Protein AF-A0A3B9BKD1-F1 (afdb_monomer_lite)

pLDDT: mean 79.97, std 19.69, range [38.84, 97.25]

Foldseek 3Di:
DWDWADDPPIDGQDDDDDPDDPPDDPVSLVPDPCNVVVVVVVVVSVVCRVVGHDDRDDPPPPDDDPDDDDDD

Radius of gyration: 17.92 Å; chains: 1; bounding box: 50×19×53 Å

Structure (mmCIF, N/CA/C/O backbone):
data_AF-A0A3B9BKD1-F1
#
_entry.id   AF-A0A3B9BKD1-F1
#
loop_
_atom_site.group_PDB
_atom_site.id
_atom_site.type_symbol
_atom_site.label_atom_id
_atom_site.label_alt_id
_atom_site.label_comp_id
_atom_site.label_asym_id
_atom_si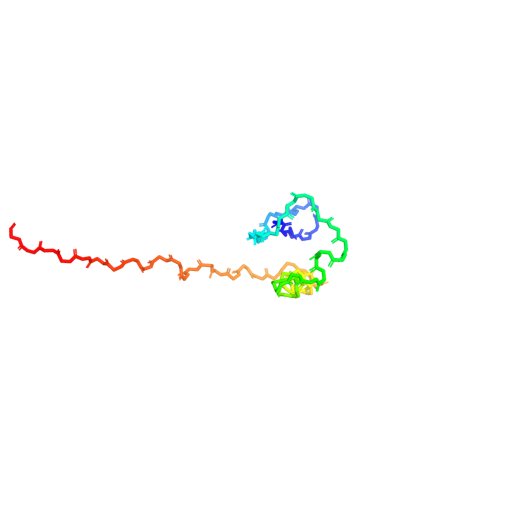te.label_entity_id
_atom_site.label_seq_id
_atom_site.pdbx_PDB_ins_code
_atom_site.Cartn_x
_atom_site.Cartn_y
_atom_site.Cartn_z
_atom_site.occupancy
_atom_site.B_iso_or_equiv
_atom_site.auth_seq_id
_atom_site.auth_comp_id
_atom_site.auth_asym_id
_atom_site.auth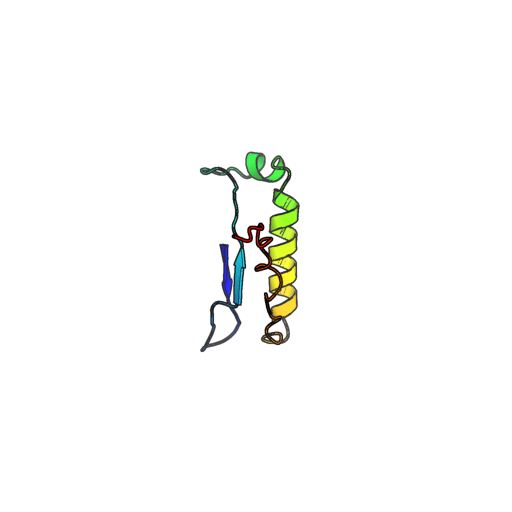_atom_id
_atom_site.pdbx_PDB_model_num
ATOM 1 N N . VAL A 1 1 ? -2.145 3.172 -6.055 1.00 92.31 1 VAL A N 1
ATOM 2 C CA . VAL A 1 1 ? -0.705 3.104 -5.710 1.00 92.31 1 VAL A CA 1
ATOM 3 C C . VAL A 1 1 ? 0.036 2.824 -6.999 1.00 92.31 1 VAL A C 1
ATOM 5 O O . VAL A 1 1 ? -0.468 2.038 -7.788 1.00 92.31 1 VAL A O 1
ATOM 8 N N . VAL A 1 2 ? 1.157 3.497 -7.239 1.00 92.62 2 VAL A N 1
ATOM 9 C CA . VAL A 1 2 ? 1.958 3.306 -8.454 1.00 92.62 2 VAL A CA 1
ATOM 10 C C . VAL A 1 2 ? 3.226 2.555 -8.063 1.00 92.62 2 VAL A C 1
ATOM 12 O O . VAL A 1 2 ? 3.923 2.988 -7.147 1.00 92.62 2 VAL A O 1
ATOM 15 N N . MET A 1 3 ? 3.476 1.422 -8.711 1.00 92.81 3 MET A N 1
ATOM 16 C CA . MET A 1 3 ? 4.700 0.629 -8.601 1.00 92.81 3 MET A CA 1
ATOM 17 C C . MET A 1 3 ? 5.621 1.031 -9.757 1.00 92.81 3 MET A C 1
ATOM 19 O O . MET A 1 3 ? 5.170 1.157 -10.899 1.00 92.81 3 MET A O 1
ATOM 23 N N . MET A 1 4 ? 6.895 1.269 -9.462 1.00 91.56 4 MET A N 1
ATOM 24 C CA . MET A 1 4 ? 7.888 1.729 -10.435 1.00 91.56 4 MET A CA 1
ATOM 25 C C . MET A 1 4 ? 8.982 0.678 -10.617 1.00 91.56 4 MET A C 1
ATOM 27 O O . MET A 1 4 ? 9.227 -0.104 -9.702 1.00 91.56 4 MET A O 1
ATOM 31 N N . THR A 1 5 ? 9.626 0.678 -11.783 1.00 88.81 5 THR A N 1
ATOM 32 C CA . THR A 1 5 ? 10.800 -0.160 -12.059 1.00 88.81 5 THR A CA 1
ATOM 33 C C . THR A 1 5 ? 12.058 0.404 -11.384 1.00 88.81 5 THR A C 1
ATOM 35 O O . THR A 1 5 ? 12.047 1.537 -10.891 1.00 88.81 5 THR A O 1
ATOM 38 N N . ASN A 1 6 ? 13.148 -0.365 -11.333 1.00 85.19 6 ASN A N 1
ATOM 39 C CA . ASN A 1 6 ? 14.367 0.034 -10.621 1.00 85.19 6 ASN A CA 1
ATOM 40 C C . ASN A 1 6 ? 15.367 0.794 -11.521 1.00 85.19 6 ASN A C 1
ATOM 42 O O . ASN A 1 6 ? 15.420 0.621 -12.735 1.00 85.19 6 ASN A O 1
ATOM 46 N N . GLY A 1 7 ? 16.220 1.628 -10.912 1.00 85.12 7 GLY A N 1
ATOM 47 C CA . GLY A 1 7 ? 17.362 2.268 -11.583 1.00 85.12 7 GLY A CA 1
ATOM 48 C C . GLY A 1 7 ? 17.136 3.698 -12.119 1.00 85.12 7 GLY A C 1
ATOM 49 O O . GLY A 1 7 ? 16.060 4.275 -11.980 1.00 85.12 7 GLY A O 1
ATOM 50 N N . PRO A 1 8 ? 18.170 4.320 -12.724 1.00 88.19 8 PRO A N 1
ATOM 51 C CA . PRO A 1 8 ? 18.176 5.739 -13.118 1.00 88.19 8 PRO A CA 1
ATOM 52 C C . PRO A 1 8 ? 17.248 6.087 -14.294 1.00 88.19 8 PRO A C 1
ATOM 54 O O . PRO A 1 8 ? 17.095 7.261 -14.622 1.00 88.19 8 PRO A O 1
ATOM 57 N N . GLN A 1 9 ? 16.657 5.083 -14.945 1.00 90.38 9 GLN A N 1
ATOM 58 C CA . GLN A 1 9 ? 15.659 5.230 -16.012 1.00 90.38 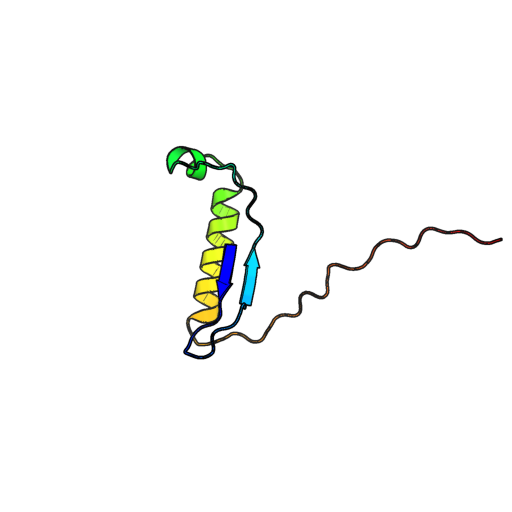9 GLN A CA 1
ATOM 59 C C . GLN A 1 9 ? 14.331 4.561 -15.621 1.00 90.38 9 GLN A C 1
ATOM 61 O O . GLN A 1 9 ? 13.621 4.052 -16.487 1.00 90.38 9 GLN A O 1
ATOM 66 N N . ALA A 1 10 ? 14.024 4.535 -14.317 1.00 90.19 10 ALA A N 1
ATOM 67 C CA . ALA A 1 10 ? 12.811 3.944 -13.765 1.00 90.19 10 ALA A CA 1
ATOM 68 C C . ALA A 1 10 ? 11.546 4.419 -14.493 1.00 90.19 10 ALA A C 1
ATOM 70 O O . ALA A 1 10 ? 11.357 5.611 -14.757 1.00 90.19 10 ALA A O 1
ATOM 71 N N . LYS A 1 11 ? 10.656 3.473 -14.778 1.00 90.19 11 LYS A N 1
ATOM 72 C CA . LYS A 1 11 ? 9.369 3.696 -15.440 1.00 90.19 11 LYS A CA 1
ATOM 73 C C . LYS A 1 11 ? 8.227 3.294 -14.517 1.00 90.19 11 LYS A C 1
ATOM 75 O O . LYS A 1 11 ? 8.432 2.690 -13.466 1.00 90.19 11 LYS A O 1
ATOM 80 N N . ILE A 1 12 ? 7.005 3.627 -14.916 1.00 90.94 12 ILE A N 1
ATOM 81 C CA . ILE A 1 12 ? 5.811 3.058 -14.288 1.00 90.94 12 ILE A CA 1
ATOM 82 C C . ILE A 1 12 ? 5.753 1.581 -14.686 1.00 90.94 12 ILE A C 1
ATOM 84 O O . ILE A 1 12 ? 5.673 1.282 -15.873 1.00 90.94 12 ILE A O 1
ATOM 88 N N . GLY A 1 13 ? 5.828 0.687 -13.699 1.00 87.75 13 GLY A N 1
ATOM 89 C CA . GLY A 1 13 ? 5.725 -0.758 -13.909 1.00 87.75 13 GLY A CA 1
ATOM 90 C C . GLY A 1 13 ? 4.279 -1.235 -13.820 1.00 87.75 13 GLY A C 1
ATOM 91 O O . GLY A 1 13 ? 3.779 -1.877 -14.733 1.00 87.75 13 GLY A O 1
ATOM 92 N N . LYS A 1 14 ? 3.578 -0.870 -12.739 1.00 89.38 14 LYS A N 1
ATOM 93 C CA . LYS A 1 14 ? 2.184 -1.274 -12.510 1.00 89.38 14 LYS A CA 1
ATOM 94 C C . LYS A 1 14 ? 1.405 -0.211 -11.747 1.00 89.38 14 LYS A C 1
ATOM 96 O O . LYS A 1 14 ? 1.935 0.471 -10.867 1.00 89.38 14 LYS A O 1
ATOM 101 N N . ILE A 1 15 ? 0.115 -0.091 -12.048 1.00 93.94 15 ILE A N 1
ATOM 102 C CA . ILE A 1 15 ? -0.814 0.758 -11.301 1.00 93.94 15 ILE A CA 1
ATOM 103 C C . ILE A 1 15 ? -1.810 -0.142 -10.575 1.00 93.94 15 ILE A C 1
ATOM 105 O O . ILE A 1 15 ? -2.603 -0.836 -11.194 1.00 93.94 15 ILE A O 1
ATOM 109 N N . MET A 1 16 ? -1.792 -0.101 -9.244 1.00 95.00 16 MET A N 1
ATOM 110 C CA . MET A 1 16 ? -2.760 -0.810 -8.409 1.00 95.00 16 MET A CA 1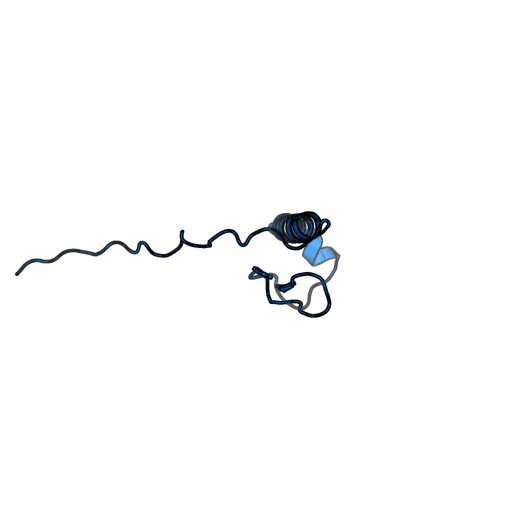
ATOM 111 C C . MET A 1 16 ? -3.824 0.173 -7.922 1.00 95.00 16 MET A C 1
ATOM 113 O O . MET A 1 16 ? -3.514 1.115 -7.175 1.00 95.00 16 MET A O 1
ATOM 117 N N . ASN A 1 17 ? -5.083 -0.046 -8.299 1.00 95.56 17 ASN A N 1
ATOM 118 C CA . ASN A 1 17 ? -6.190 0.708 -7.720 1.00 95.56 17 ASN A CA 1
ATOM 119 C C . ASN A 1 17 ? -6.422 0.260 -6.267 1.00 95.56 17 ASN A C 1
ATOM 121 O O . ASN A 1 17 ? -6.452 -0.932 -5.978 1.00 95.56 17 ASN A O 1
ATOM 125 N N . VAL A 1 18 ? -6.548 1.213 -5.338 1.00 94.50 18 VAL A N 1
ATOM 126 C CA . VAL A 1 18 ? -6.681 0.915 -3.901 1.00 94.50 18 VAL A CA 1
ATOM 127 C C . VAL A 1 18 ? -7.875 1.655 -3.334 1.00 94.50 18 VAL A C 1
ATOM 129 O O . VAL A 1 18 ? -7.757 2.816 -2.921 1.00 94.50 18 VAL A O 1
ATOM 132 N N . ASP A 1 19 ? -8.990 0.941 -3.250 1.00 94.81 19 ASP A N 1
ATOM 133 C CA . ASP A 1 19 ? -10.233 1.440 -2.675 1.00 94.81 19 ASP A CA 1
ATOM 134 C C . ASP A 1 19 ? -10.272 1.203 -1.162 1.00 94.81 19 ASP A C 1
ATOM 136 O O . ASP A 1 19 ? -10.959 0.339 -0.633 1.00 94.81 19 ASP A O 1
ATOM 140 N N . LEU A 1 20 ? -9.411 1.929 -0.452 1.00 94.19 20 LEU A N 1
ATOM 141 C CA . LEU A 1 20 ? -9.434 1.976 1.005 1.00 94.19 20 LEU A CA 1
ATOM 142 C C . LEU A 1 20 ? -9.871 3.397 1.415 1.00 94.19 20 LEU A C 1
ATOM 144 O O . LEU A 1 20 ? -9.247 4.371 0.965 1.00 94.19 20 LEU A O 1
ATOM 148 N N . PRO A 1 21 ? -10.871 3.571 2.293 1.00 93.00 21 PRO A N 1
ATOM 149 C CA . PRO A 1 21 ? -11.405 4.893 2.643 1.00 93.00 21 PRO A CA 1
ATOM 150 C C . PRO A 1 21 ? -10.326 5.783 3.272 1.00 93.00 21 PRO A C 1
ATOM 152 O O . PRO A 1 21 ? -9.450 5.272 3.958 1.00 93.00 21 PRO A O 1
ATOM 155 N N . ARG A 1 22 ? -10.325 7.103 3.039 1.00 94.38 22 ARG A N 1
ATOM 156 C CA . ARG A 1 22 ? -9.359 8.053 3.644 1.00 94.38 22 ARG A CA 1
ATOM 157 C C . ARG A 1 22 ? -10.093 9.021 4.592 1.00 94.38 22 ARG A C 1
ATOM 159 O O . ARG A 1 22 ? -11.187 9.439 4.230 1.00 94.38 22 ARG A O 1
ATOM 166 N N . PRO A 1 23 ? -9.514 9.427 5.746 1.00 95.69 23 PRO A N 1
ATOM 167 C CA . PRO A 1 23 ? -8.188 9.087 6.281 1.00 95.69 23 PRO A CA 1
ATOM 168 C C . PRO A 1 23 ? -8.120 7.674 6.885 1.00 95.69 23 PRO A C 1
ATOM 170 O O . PRO A 1 23 ? -9.102 7.155 7.405 1.00 95.69 23 PRO A O 1
ATOM 173 N N . ARG A 1 24 ? -6.937 7.045 6.838 1.00 94.12 24 ARG A N 1
ATOM 174 C CA . ARG A 1 24 ? -6.719 5.666 7.314 1.00 94.12 24 ARG A CA 1
ATOM 175 C C . ARG A 1 24 ? -5.874 5.666 8.581 1.00 94.12 24 ARG A C 1
ATOM 177 O O . ARG A 1 24 ? -4.793 6.246 8.585 1.00 94.12 24 ARG A O 1
ATOM 184 N N . SER A 1 25 ? -6.324 4.964 9.620 1.00 97.25 25 SER A N 1
ATOM 185 C CA . SER A 1 25 ? -5.501 4.623 10.788 1.00 97.25 25 SER A CA 1
ATOM 186 C C . SER A 1 25 ? -4.979 3.189 10.677 1.00 97.25 25 SER A C 1
ATOM 188 O O . SER A 1 25 ? -5.570 2.362 9.980 1.00 97.25 25 SER A O 1
ATOM 190 N N . ARG A 1 26 ? -3.904 2.851 11.406 1.00 96.62 26 ARG A N 1
ATOM 191 C CA . ARG A 1 26 ? -3.380 1.471 11.455 1.00 96.62 26 ARG A CA 1
ATOM 192 C C . ARG A 1 26 ? -4.466 0.461 11.839 1.00 96.62 26 ARG A C 1
ATOM 194 O O . ARG A 1 26 ? -4.568 -0.585 11.211 1.00 96.62 26 ARG A O 1
ATOM 201 N N . LYS A 1 27 ? -5.292 0.792 12.839 1.00 97.12 27 LYS A N 1
ATOM 202 C CA . LYS A 1 27 ? -6.397 -0.065 13.291 1.00 97.12 27 LYS A CA 1
ATOM 203 C C . LYS A 1 27 ? -7.439 -0.276 12.189 1.00 97.12 27 LYS A C 1
ATOM 205 O O . LYS A 1 27 ? -7.849 -1.407 11.970 1.00 97.12 27 LYS A O 1
ATOM 210 N N . ALA A 1 28 ? -7.836 0.792 11.492 1.00 95.62 28 ALA A N 1
ATOM 211 C CA . ALA A 1 28 ? -8.813 0.707 10.407 1.00 95.62 28 ALA A CA 1
ATOM 212 C C . ALA A 1 28 ? -8.296 -0.120 9.218 1.00 95.62 28 ALA A C 1
ATOM 214 O O . ALA A 1 28 ? -9.053 -0.885 8.636 1.00 95.62 28 ALA A O 1
ATOM 215 N N . LEU A 1 29 ? -7.003 -0.011 8.893 1.00 95.62 29 LEU A N 1
ATOM 216 C CA . LEU A 1 29 ? -6.376 -0.815 7.841 1.00 95.62 29 LEU A CA 1
ATOM 217 C C . LEU A 1 29 ? -6.386 -2.306 8.175 1.00 95.62 29 LEU A C 1
ATOM 219 O O . LEU A 1 29 ? -6.842 -3.099 7.367 1.00 95.62 29 LEU A O 1
ATOM 223 N N . LEU A 1 30 ? -5.927 -2.679 9.372 1.00 96.38 30 LEU A N 1
ATOM 224 C CA . LEU A 1 30 ? -5.844 -4.086 9.782 1.00 96.38 30 LEU A CA 1
ATOM 225 C C . LEU A 1 30 ? -7.214 -4.777 9.864 1.00 96.38 30 LEU A C 1
ATOM 227 O O . LEU A 1 30 ? -7.277 -5.997 9.774 1.00 96.38 30 LEU A O 1
ATOM 231 N N . ALA A 1 31 ? -8.292 -4.009 10.040 1.00 96.00 31 ALA A N 1
ATOM 232 C CA . ALA A 1 31 ? -9.661 -4.517 10.051 1.00 96.00 31 ALA A CA 1
ATOM 233 C C . ALA A 1 31 ? -10.308 -4.587 8.653 1.00 96.00 31 ALA A C 1
ATOM 235 O O . ALA A 1 31 ? -11.383 -5.165 8.518 1.00 96.00 31 ALA A O 1
ATOM 236 N N . HIS A 1 32 ? -9.702 -3.983 7.624 1.00 96.88 32 HIS A N 1
ATOM 237 C CA . HIS A 1 32 ? -10.275 -3.956 6.280 1.00 96.88 32 HIS A CA 1
ATOM 238 C C . HIS A 1 32 ? -10.042 -5.299 5.567 1.00 96.88 32 HIS A C 1
ATOM 240 O O . HIS A 1 32 ? -8.891 -5.739 5.500 1.00 96.88 32 HIS A O 1
ATOM 246 N N . PRO A 1 33 ? -11.075 -5.927 4.971 1.00 96.88 33 PRO A N 1
ATOM 247 C CA . PRO A 1 33 ? -10.957 -7.259 4.367 1.00 96.88 33 PRO A CA 1
ATOM 248 C C . PRO A 1 33 ? -9.880 -7.327 3.272 1.00 96.88 33 PRO A C 1
ATOM 250 O O . PRO A 1 33 ? -9.056 -8.236 3.268 1.00 96.88 33 PRO A O 1
ATOM 253 N N . ASP A 1 34 ? -9.806 -6.318 2.400 1.00 96.62 34 ASP A N 1
ATOM 254 C CA . ASP A 1 34 ? -8.815 -6.283 1.312 1.00 96.62 34 ASP A CA 1
ATOM 255 C C . ASP A 1 34 ? -7.386 -5.902 1.720 1.00 96.62 34 ASP A C 1
ATOM 257 O O . ASP A 1 34 ? -6.483 -5.921 0.881 1.00 96.62 34 ASP A O 1
ATOM 261 N N . TYR A 1 35 ? -7.133 -5.523 2.977 1.00 96.31 35 TYR A N 1
ATOM 262 C CA . TYR A 1 35 ? -5.831 -4.964 3.353 1.00 96.31 35 TYR A CA 1
ATOM 263 C C . TYR A 1 35 ? -4.667 -5.920 3.066 1.00 96.31 35 TYR A C 1
ATOM 265 O O . TYR A 1 35 ? -3.655 -5.514 2.492 1.00 96.31 35 TYR A O 1
ATOM 273 N N . TYR A 1 36 ? -4.816 -7.194 3.431 1.00 96.88 36 TYR A N 1
ATOM 274 C CA . TYR A 1 36 ? -3.767 -8.189 3.216 1.00 96.88 36 TYR A CA 1
ATOM 275 C C . TYR A 1 36 ? -3.591 -8.553 1.742 1.00 96.88 36 TYR A C 1
ATOM 277 O O . TYR A 1 36 ? -2.463 -8.819 1.339 1.00 96.88 36 TYR A O 1
ATOM 285 N N . ARG A 1 37 ? -4.653 -8.468 0.930 1.00 96.94 37 ARG A N 1
ATOM 286 C CA . ARG A 1 37 ? -4.571 -8.647 -0.525 1.00 96.94 37 ARG A CA 1
ATOM 287 C C . ARG A 1 37 ? -3.713 -7.554 -1.159 1.00 96.94 37 ARG A C 1
ATOM 289 O O . ARG A 1 37 ? -2.725 -7.862 -1.814 1.00 96.94 37 ARG A O 1
ATOM 296 N N . TYR A 1 38 ? -4.017 -6.286 -0.872 1.00 96.56 38 TYR A N 1
ATOM 297 C CA . TYR A 1 38 ? -3.210 -5.160 -1.356 1.00 96.56 38 TYR A CA 1
ATOM 298 C C . TYR A 1 38 ? -1.763 -5.216 -0.851 1.00 96.56 38 TYR A C 1
ATOM 300 O O . TYR A 1 38 ? -0.835 -4.849 -1.568 1.00 96.56 38 TYR A O 1
ATOM 308 N N . ARG A 1 39 ? -1.554 -5.656 0.398 1.00 95.81 39 ARG A N 1
ATOM 309 C CA . ARG A 1 39 ? -0.209 -5.833 0.959 1.00 95.81 39 ARG A CA 1
ATOM 310 C C . ARG A 1 39 ? 0.566 -6.915 0.217 1.00 95.81 39 ARG A C 1
ATOM 312 O O . ARG A 1 39 ? 1.742 -6.700 -0.052 1.00 95.81 39 ARG A O 1
ATOM 319 N N . GLN A 1 40 ? -0.062 -8.055 -0.056 1.00 96.25 40 GLN A N 1
ATOM 320 C CA . GLN A 1 40 ? 0.585 -9.159 -0.755 1.00 96.25 40 GLN A CA 1
ATOM 321 C C . GLN A 1 40 ? 1.004 -8.724 -2.159 1.00 96.25 40 GLN A C 1
ATOM 323 O O . GLN A 1 40 ? 2.174 -8.829 -2.485 1.00 96.25 40 GLN A O 1
ATOM 328 N N . GLU A 1 41 ? 0.105 -8.085 -2.908 1.00 94.81 41 GLU A N 1
ATOM 329 C CA . GLU A 1 41 ? 0.389 -7.597 -4.262 1.00 94.81 41 GLU A CA 1
ATOM 330 C C . GLU A 1 41 ? 1.557 -6.594 -4.305 1.00 94.81 41 GLU A C 1
ATOM 332 O O . GLU A 1 41 ? 2.384 -6.615 -5.215 1.00 94.81 41 GLU A O 1
ATOM 337 N N . LEU A 1 42 ? 1.671 -5.733 -3.286 1.00 92.94 42 LEU A N 1
ATOM 338 C CA . LEU A 1 42 ? 2.831 -4.853 -3.133 1.00 92.94 42 LEU A CA 1
ATOM 339 C C . LEU A 1 42 ? 4.120 -5.631 -2.873 1.00 92.94 42 LEU A C 1
ATOM 341 O O . LEU A 1 42 ? 5.143 -5.310 -3.470 1.00 92.94 42 LEU A O 1
ATOM 345 N N . LEU A 1 43 ? 4.092 -6.628 -1.992 1.00 93.88 43 LEU A N 1
ATOM 346 C CA . LEU A 1 43 ? 5.274 -7.436 -1.688 1.00 93.88 43 LEU A CA 1
ATOM 347 C C . LEU A 1 43 ? 5.711 -8.275 -2.887 1.00 93.88 43 LEU A C 1
ATOM 349 O O . LEU A 1 43 ? 6.903 -8.321 -3.169 1.00 93.88 43 LEU A O 1
ATOM 353 N N . ASP A 1 44 ? 4.762 -8.860 -3.610 1.00 91.81 44 ASP A N 1
ATOM 354 C CA . ASP A 1 44 ? 5.030 -9.633 -4.821 1.00 91.81 44 ASP A CA 1
ATOM 355 C C . ASP A 1 44 ? 5.690 -8.749 -5.880 1.00 91.81 44 ASP A C 1
ATOM 357 O O . ASP A 1 44 ? 6.683 -9.150 -6.481 1.00 91.81 44 ASP A O 1
ATOM 361 N N . SER A 1 45 ? 5.212 -7.505 -6.041 1.00 88.38 45 SER A N 1
ATOM 362 C CA . SER A 1 45 ? 5.869 -6.546 -6.932 1.00 88.38 45 SER A CA 1
ATOM 363 C C . SER A 1 45 ? 7.314 -6.282 -6.505 1.00 88.38 45 SER A C 1
ATOM 365 O O . SER A 1 45 ? 8.217 -6.388 -7.323 1.00 88.38 45 SER A O 1
ATOM 367 N N . LEU A 1 46 ? 7.568 -6.019 -5.219 1.00 87.94 46 LEU A N 1
ATOM 368 C CA . LEU A 1 46 ? 8.919 -5.736 -4.727 1.00 87.94 46 LEU A CA 1
ATOM 369 C C . LEU A 1 46 ? 9.867 -6.923 -4.930 1.00 87.94 46 LEU A C 1
ATOM 371 O O . LEU A 1 46 ? 11.011 -6.713 -5.324 1.00 87.94 46 LEU A O 1
ATOM 375 N N . ALA A 1 47 ? 9.385 -8.146 -4.696 1.00 88.00 47 ALA A N 1
ATOM 376 C CA . ALA A 1 47 ? 10.147 -9.368 -4.923 1.00 88.00 47 ALA A CA 1
ATOM 377 C C . ALA A 1 47 ? 10.465 -9.574 -6.414 1.00 88.00 47 ALA A C 1
ATOM 379 O O . ALA A 1 47 ? 11.587 -9.935 -6.760 1.00 88.00 47 ALA A O 1
ATOM 380 N N . ALA A 1 48 ? 9.516 -9.285 -7.310 1.00 84.00 48 ALA A N 1
ATOM 381 C CA . ALA A 1 48 ? 9.718 -9.422 -8.752 1.00 84.00 48 ALA A CA 1
ATOM 382 C C . ALA A 1 48 ? 10.826 -8.500 -9.296 1.00 84.00 48 ALA A C 1
ATOM 384 O O . ALA A 1 48 ? 11.536 -8.885 -10.220 1.00 84.00 48 ALA A O 1
ATOM 385 N N . TYR A 1 49 ? 11.008 -7.315 -8.702 1.00 78.81 49 TYR A N 1
ATOM 386 C CA . TYR A 1 49 ? 12.043 -6.352 -9.103 1.00 78.81 49 TYR A CA 1
ATOM 387 C C . TYR A 1 49 ? 13.377 -6.506 -8.335 1.00 78.81 49 TYR A C 1
ATOM 389 O O . TYR A 1 49 ? 14.314 -5.741 -8.585 1.00 78.81 49 TYR A O 1
ATOM 397 N N . GLU A 1 50 ? 13.503 -7.464 -7.402 1.00 74.31 50 GLU A N 1
ATOM 398 C CA . GLU A 1 50 ? 14.689 -7.629 -6.533 1.00 74.31 50 GLU A CA 1
ATOM 399 C C . GLU A 1 50 ? 15.968 -7.986 -7.316 1.00 74.31 50 GLU A C 1
ATOM 401 O O . GLU A 1 50 ? 17.073 -7.611 -6.918 1.00 74.31 50 GLU A O 1
ATOM 406 N N . HIS A 1 51 ? 15.832 -8.651 -8.465 1.00 71.50 51 HIS A N 1
ATOM 407 C CA . HIS A 1 51 ? 16.954 -9.088 -9.308 1.00 71.50 51 HIS A CA 1
ATOM 408 C C . HIS A 1 51 ? 17.119 -8.284 -10.612 1.00 71.50 51 HIS A C 1
ATOM 410 O O . HIS A 1 51 ? 17.948 -8.640 -11.449 1.00 71.50 51 HIS A O 1
ATOM 416 N N . GLY A 1 52 ? 16.377 -7.186 -10.772 1.00 65.56 52 GLY A N 1
ATOM 417 C CA . GLY A 1 52 ? 16.277 -6.414 -12.014 1.00 65.56 52 GLY A CA 1
ATOM 418 C C . GLY A 1 52 ? 14.834 -6.338 -12.505 1.00 65.56 52 GLY A C 1
ATOM 419 O O . GLY A 1 52 ? 13.945 -6.926 -11.897 1.00 65.56 52 GLY A O 1
ATOM 420 N N . ASP A 1 53 ? 14.589 -5.586 -13.577 1.00 61.94 53 ASP A N 1
ATOM 421 C CA . ASP A 1 53 ? 13.234 -5.434 -14.107 1.00 61.94 53 ASP A CA 1
ATOM 422 C C . ASP A 1 53 ? 12.761 -6.763 -14.743 1.00 61.94 53 ASP A C 1
ATOM 424 O O . ASP A 1 53 ? 13.402 -7.224 -15.692 1.00 61.94 53 ASP A O 1
ATOM 428 N N . PRO A 1 54 ? 11.678 -7.399 -14.243 1.00 63.69 54 PRO A N 1
ATOM 429 C CA . PRO A 1 54 ? 11.066 -8.550 -14.888 1.00 63.69 54 PRO A CA 1
ATOM 430 C C . PRO A 1 54 ? 10.515 -8.137 -16.258 1.00 63.69 54 PRO A C 1
ATOM 432 O O . PRO A 1 54 ? 10.110 -6.985 -16.457 1.00 63.69 54 PRO A O 1
ATOM 435 N N . GLU A 1 55 ? 10.507 -9.076 -17.208 1.00 57.62 55 GLU A N 1
ATOM 436 C CA . GLU A 1 55 ? 9.899 -8.836 -18.517 1.00 57.62 55 GLU A CA 1
ATOM 437 C C . GLU A 1 55 ? 8.425 -8.428 -18.347 1.00 57.62 55 GLU A C 1
ATOM 439 O O . GLU A 1 55 ? 7.744 -8.946 -17.458 1.00 57.62 55 GLU A O 1
ATOM 444 N N . PRO A 1 56 ? 7.929 -7.462 -19.140 1.00 56.38 56 PRO A N 1
ATOM 445 C CA . PRO A 1 56 ? 6.573 -6.965 -18.976 1.00 56.38 56 PRO A CA 1
ATOM 446 C C . PRO A 1 56 ? 5.571 -8.079 -19.292 1.00 56.38 56 PRO A C 1
ATOM 448 O O . PRO A 1 56 ? 5.444 -8.486 -20.445 1.00 56.38 56 PRO A O 1
ATOM 451 N N . GLU A 1 57 ? 4.838 -8.550 -18.283 1.00 58.47 57 GLU A N 1
ATOM 452 C CA . GLU A 1 57 ? 3.675 -9.401 -18.526 1.00 58.47 57 GLU A CA 1
ATOM 453 C C . GLU A 1 57 ? 2.549 -8.554 -19.136 1.00 58.47 57 GLU A C 1
ATOM 455 O O . GLU A 1 57 ? 2.159 -7.514 -18.602 1.00 58.47 57 GLU A O 1
ATOM 460 N N . SER A 1 58 ? 2.081 -8.978 -20.310 1.00 47.66 58 SER A N 1
ATOM 461 C CA . SER A 1 58 ? 1.044 -8.325 -21.106 1.00 47.66 58 SER A CA 1
ATOM 462 C C . SER A 1 58 ? -0.327 -8.433 -20.436 1.00 47.66 58 SER A C 1
ATOM 464 O O . SER A 1 58 ? -0.852 -9.532 -20.264 1.00 47.66 58 SER A O 1
ATOM 466 N N . ASP A 1 59 ? -0.930 -7.290 -20.118 1.00 53.16 59 ASP A N 1
ATOM 467 C CA . ASP A 1 59 ? -2.249 -7.160 -19.481 1.00 53.16 59 AS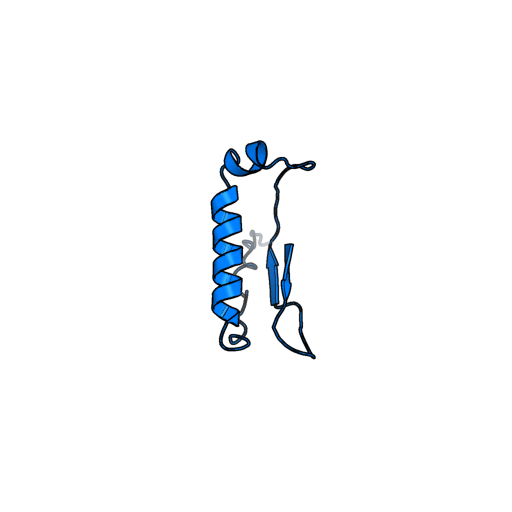P A CA 1
ATOM 468 C C . ASP A 1 59 ? -3.401 -7.282 -20.518 1.00 53.16 59 ASP A C 1
ATOM 470 O O . ASP A 1 59 ? -4.293 -6.442 -20.593 1.00 53.16 59 ASP A O 1
ATOM 474 N N . ASP A 1 60 ? -3.363 -8.310 -21.377 1.00 48.00 60 ASP A N 1
ATOM 475 C CA . ASP A 1 60 ? -4.236 -8.458 -22.566 1.00 48.00 60 ASP A CA 1
ATOM 476 C C . ASP A 1 60 ? -5.593 -9.150 -22.280 1.00 48.00 60 ASP A C 1
ATOM 478 O O . ASP A 1 60 ? -6.245 -9.685 -23.171 1.00 48.00 60 ASP A O 1
ATOM 482 N N . ALA A 1 61 ? -6.044 -9.194 -21.021 1.00 49.62 61 ALA A N 1
ATOM 483 C CA . ALA A 1 61 ? -7.208 -10.001 -20.619 1.00 49.62 61 ALA A CA 1
ATOM 484 C C . ALA A 1 61 ? -8.488 -9.201 -20.296 1.00 49.62 61 ALA A C 1
ATOM 486 O O . ALA A 1 61 ? -9.423 -9.763 -19.724 1.00 49.62 61 ALA A O 1
ATOM 487 N N . ALA A 1 62 ? -8.555 -7.904 -20.618 1.00 50.38 62 ALA A N 1
ATOM 488 C CA . ALA A 1 62 ? -9.651 -7.035 -20.165 1.00 50.38 62 ALA A CA 1
ATOM 489 C C . ALA A 1 62 ? -10.628 -6.537 -21.250 1.00 50.38 62 ALA A C 1
ATOM 491 O O . ALA A 1 62 ? -11.496 -5.728 -20.925 1.00 50.38 62 ALA A O 1
ATOM 492 N N . GLU A 1 63 ? -10.563 -7.015 -22.497 1.00 50.94 63 GLU A N 1
ATOM 493 C CA . GLU A 1 63 ? -11.452 -6.521 -23.564 1.00 50.94 63 GLU A CA 1
ATOM 494 C C . GLU A 1 63 ? -12.157 -7.640 -24.349 1.00 50.94 63 GLU A C 1
ATOM 496 O O . GLU A 1 63 ? -11.952 -7.823 -25.540 1.00 50.94 63 GLU A O 1
ATOM 501 N N . GLU A 1 64 ? -13.067 -8.361 -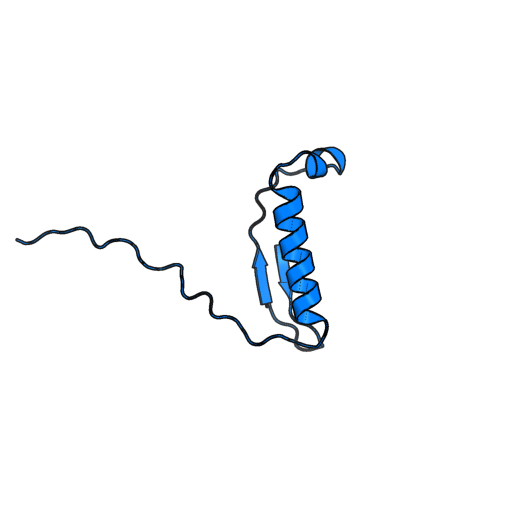23.688 1.00 45.94 64 GLU A N 1
ATOM 502 C CA . GLU A 1 64 ? -14.198 -9.000 -24.376 1.00 45.94 64 GLU A CA 1
ATOM 503 C C . GLU A 1 64 ? -15.511 -8.561 -23.713 1.00 45.94 64 GLU A C 1
ATOM 505 O O . GLU A 1 64 ? -15.979 -9.144 -22.734 1.00 45.94 64 GLU A O 1
ATOM 510 N N . LEU A 1 65 ? -16.118 -7.495 -24.244 1.00 49.16 65 LEU A N 1
ATOM 511 C CA . LEU A 1 65 ? -17.531 -7.203 -24.005 1.00 49.16 65 LEU A CA 1
ATOM 512 C C . LEU A 1 65 ? -18.373 -7.949 -25.056 1.00 49.16 65 LEU A C 1
ATOM 514 O O . LEU A 1 65 ? -18.045 -7.894 -26.243 1.00 49.16 65 LEU A O 1
ATOM 518 N N . PRO A 1 66 ? -19.460 -8.637 -24.660 1.00 48.19 66 PRO A N 1
ATOM 519 C CA . PRO A 1 66 ? -20.250 -9.451 -25.573 1.00 48.19 66 PRO A CA 1
ATOM 520 C C . PRO A 1 66 ? -20.991 -8.558 -26.571 1.00 48.19 66 PRO A C 1
ATOM 522 O O . PRO A 1 66 ? -21.821 -7.730 -26.192 1.00 48.19 66 PRO A O 1
ATOM 525 N N . ILE A 1 67 ? -20.704 -8.745 -27.859 1.00 50.22 67 ILE A N 1
ATOM 526 C CA . ILE A 1 67 ? -21.419 -8.083 -28.951 1.00 50.22 67 ILE A CA 1
ATOM 527 C C . ILE A 1 67 ? -22.840 -8.660 -28.987 1.00 50.22 67 ILE A C 1
ATOM 529 O O . ILE A 1 67 ? -23.067 -9.781 -29.442 1.00 50.22 67 ILE A O 1
ATOM 533 N N . GLY A 1 68 ? -23.795 -7.907 -28.446 1.00 44.47 68 GLY A N 1
ATOM 534 C CA . GLY A 1 68 ? -25.219 -8.184 -28.576 1.00 44.47 68 GLY A CA 1
ATOM 535 C C . GLY A 1 68 ? -25.689 -7.941 -30.011 1.00 44.47 68 GLY A C 1
ATOM 536 O O . GLY A 1 68 ? -25.555 -6.842 -30.534 1.00 44.47 68 GLY A O 1
ATOM 537 N N . THR A 1 69 ? -26.192 -9.013 -30.620 1.00 47.75 69 THR A N 1
ATOM 538 C CA . THR A 1 69 ? -27.231 -9.137 -31.657 1.00 47.75 69 THR A CA 1
ATOM 539 C C . THR A 1 69 ? -27.940 -7.845 -32.086 1.00 47.75 69 THR A C 1
ATOM 541 O O . THR A 1 69 ? -28.547 -7.207 -31.241 1.00 47.75 69 THR A O 1
ATOM 544 N N . GLU A 1 70 ? -28.023 -7.565 -33.397 1.00 40.09 70 GLU A N 1
ATOM 545 C CA . GLU A 1 70 ? -29.257 -7.815 -34.172 1.00 40.09 70 GLU A CA 1
ATOM 546 C C . GLU A 1 70 ? -29.134 -7.553 -35.686 1.00 40.09 70 GLU A C 1
ATOM 548 O O . GLU A 1 70 ? -28.648 -6.528 -36.156 1.00 40.09 70 GLU A O 1
ATOM 553 N N . HIS A 1 71 ? -29.596 -8.553 -36.441 1.00 39.06 71 HIS A N 1
ATOM 554 C CA . HIS A 1 71 ? -29.969 -8.485 -37.847 1.00 39.06 71 HIS A CA 1
ATOM 555 C C . HIS A 1 71 ? -31.295 -7.724 -38.006 1.00 39.06 71 HIS A C 1
ATOM 557 O O . HIS A 1 71 ? -32.303 -8.179 -37.461 1.00 39.06 71 HIS A O 1
ATOM 563 N N . SER A 1 72 ? -31.329 -6.683 -38.843 1.00 38.84 72 SER A N 1
ATOM 564 C CA . SER A 1 72 ? -32.286 -6.480 -39.959 1.00 38.84 72 SER A CA 1
ATOM 565 C C . SER A 1 72 ? -32.022 -5.161 -40.673 1.00 38.84 72 SER A C 1
ATOM 567 O O . SER A 1 72 ? -31.863 -4.136 -39.979 1.00 38.84 72 SER A O 1
#

Secondary structure (DSSP, 8-state):
-EEE-SSTT--EEEE------SS--HHHHHTSTTHHHHHHHHHHHHHHTTTSPPP------S----------

Sequence (72 aa):
VVMMTNGPQAKIGKIMNVDLPRPRSRKALLAHPDYYRYRQELLDSLAAYEHGDPEPESDDAAEELPIGTEHS